Protein AF-A0A6F9AJJ8-F1 (afdb_monomer_lite)

Structure (mmCIF, N/CA/C/O backbone):
data_AF-A0A6F9AJJ8-F1
#
_entry.id   AF-A0A6F9AJJ8-F1
#
loop_
_atom_site.group_PDB
_atom_site.id
_atom_site.type_symbol
_atom_site.label_atom_id
_atom_site.label_alt_id
_atom_site.label_comp_id
_atom_site.label_asym_id
_atom_site.label_entity_id
_atom_site.label_seq_id
_atom_site.pdbx_PDB_ins_code
_atom_site.Cartn_x
_atom_site.Cartn_y
_atom_site.Cartn_z
_atom_site.occupancy
_atom_site.B_iso_or_equiv
_atom_site.auth_seq_id
_atom_site.auth_comp_id
_atom_site.auth_asym_id
_atom_site.auth_atom_id
_atom_site.pdbx_PDB_model_num
ATOM 1 N N . MET A 1 1 ? 32.880 6.820 7.856 1.00 52.09 1 MET A N 1
ATOM 2 C CA . MET A 1 1 ? 32.397 6.648 9.247 1.00 52.09 1 MET A CA 1
ATOM 3 C C . MET A 1 1 ? 31.363 7.688 9.686 1.00 52.09 1 MET A C 1
ATOM 5 O O . MET A 1 1 ? 30.385 7.278 10.281 1.00 52.09 1 MET A O 1
ATOM 9 N N . LYS A 1 2 ? 31.466 8.984 9.341 1.00 49.66 2 LYS A N 1
ATOM 10 C CA . LYS A 1 2 ? 30.469 10.001 9.766 1.00 49.66 2 LYS A CA 1
ATOM 11 C C . LYS A 1 2 ? 29.038 9.818 9.211 1.00 49.66 2 LYS A C 1
ATOM 13 O O . LYS A 1 2 ? 28.084 10.219 9.863 1.00 49.66 2 LYS A O 1
ATOM 18 N N . ALA A 1 3 ? 28.879 9.203 8.035 1.00 50.28 3 ALA A N 1
ATOM 19 C CA . ALA A 1 3 ? 27.563 8.991 7.416 1.00 50.28 3 ALA A CA 1
ATOM 20 C C . ALA A 1 3 ? 26.754 7.848 8.058 1.00 50.28 3 ALA A C 1
ATOM 22 O O . ALA A 1 3 ? 25.539 7.965 8.187 1.00 50.28 3 ALA A O 1
ATOM 23 N N . LEU A 1 4 ? 27.418 6.770 8.500 1.00 51.09 4 LEU A N 1
ATOM 24 C CA . LEU A 1 4 ? 26.744 5.696 9.239 1.00 51.09 4 LEU A CA 1
ATOM 25 C C . LEU A 1 4 ? 26.292 6.186 10.615 1.00 51.09 4 LEU A C 1
ATOM 27 O O . LEU A 1 4 ? 25.161 5.920 10.995 1.00 51.09 4 LEU A O 1
ATOM 31 N N . GLU A 1 5 ? 27.127 6.956 11.314 1.00 51.19 5 GLU A N 1
ATOM 32 C CA . GLU A 1 5 ? 26.756 7.564 12.598 1.00 51.19 5 GLU A CA 1
ATOM 33 C C . GLU A 1 5 ? 25.510 8.450 12.466 1.00 51.19 5 GLU A C 1
ATOM 35 O O . GLU A 1 5 ? 24.571 8.308 13.241 1.00 51.19 5 GLU A O 1
ATOM 40 N N . ALA A 1 6 ? 25.427 9.297 11.433 1.00 55.47 6 ALA A N 1
ATOM 41 C CA . ALA A 1 6 ? 24.241 10.122 11.186 1.00 55.47 6 ALA A CA 1
ATOM 42 C C . ALA A 1 6 ? 22.984 9.293 10.854 1.00 55.47 6 ALA A C 1
ATOM 44 O O . ALA A 1 6 ? 21.886 9.641 11.286 1.00 55.47 6 ALA A O 1
ATOM 45 N N . TYR A 1 7 ? 23.138 8.181 10.128 1.00 61.03 7 TYR A N 1
ATOM 46 C CA . TYR A 1 7 ? 22.043 7.260 9.813 1.00 61.03 7 TYR A CA 1
ATOM 47 C C . TYR A 1 7 ? 21.520 6.538 11.065 1.00 61.03 7 TYR A C 1
ATOM 49 O O . TYR A 1 7 ? 20.314 6.524 11.315 1.00 61.03 7 TYR A O 1
ATOM 57 N N . TRP A 1 8 ? 22.421 6.015 11.902 1.00 48.03 8 TRP A N 1
ATOM 58 C CA . TRP A 1 8 ? 22.071 5.374 13.172 1.00 48.03 8 TRP A CA 1
ATOM 59 C C . TRP A 1 8 ? 21.504 6.370 14.192 1.00 48.03 8 TRP A C 1
ATOM 61 O O . TRP A 1 8 ? 20.538 6.053 14.884 1.00 48.03 8 TRP A O 1
ATOM 71 N N . THR A 1 9 ? 22.021 7.601 14.225 1.00 57.03 9 THR A N 1
ATOM 72 C CA . THR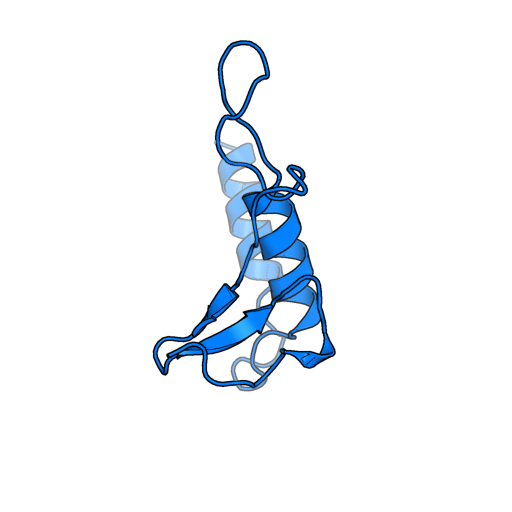 A 1 9 ? 21.499 8.684 15.077 1.00 57.03 9 THR A CA 1
ATOM 73 C C . THR A 1 9 ? 20.103 9.121 14.617 1.00 57.03 9 THR A C 1
ATOM 75 O O . THR A 1 9 ? 19.222 9.343 15.443 1.00 57.03 9 THR A O 1
ATOM 78 N N . GLY A 1 10 ? 19.849 9.165 13.304 1.00 58.34 10 GLY A N 1
ATOM 79 C CA . GLY A 1 10 ? 18.526 9.449 12.739 1.00 58.34 10 GLY A CA 1
ATOM 80 C C . GLY A 1 10 ? 17.485 8.355 13.012 1.00 58.34 10 GLY A C 1
ATOM 81 O O . GLY A 1 10 ? 16.310 8.662 13.201 1.00 58.34 10 GLY A O 1
ATOM 82 N N . LEU A 1 11 ? 17.907 7.087 13.088 1.00 58.34 11 LEU A N 1
ATOM 83 C CA . LEU A 1 11 ? 17.072 5.969 13.548 1.00 58.34 11 LEU A CA 1
ATOM 84 C C . LEU A 1 11 ? 16.789 6.047 15.056 1.00 58.34 11 LEU A C 1
ATOM 86 O O . LEU A 1 11 ? 15.658 5.812 15.476 1.00 58.34 11 LEU A O 1
ATOM 90 N N . ALA A 1 12 ? 17.786 6.417 15.866 1.00 52.81 12 ALA A N 1
ATOM 91 C CA . ALA A 1 12 ? 17.644 6.545 17.316 1.00 52.81 12 ALA A CA 1
ATOM 92 C C . ALA A 1 12 ? 16.738 7.718 17.734 1.00 52.81 12 ALA A C 1
ATOM 94 O O . ALA A 1 12 ? 15.974 7.579 18.687 1.00 52.81 12 ALA A O 1
ATOM 95 N N . LEU A 1 13 ? 16.773 8.840 17.004 1.00 53.94 13 LEU A N 1
ATOM 96 C CA . LEU A 1 13 ? 15.914 10.009 17.246 1.00 53.94 13 LEU A CA 1
ATOM 97 C C . LEU A 1 13 ? 14.473 9.834 16.745 1.00 53.94 13 LEU A C 1
ATOM 99 O O . LEU A 1 13 ? 13.610 10.627 17.102 1.00 53.94 13 LEU A O 1
ATOM 1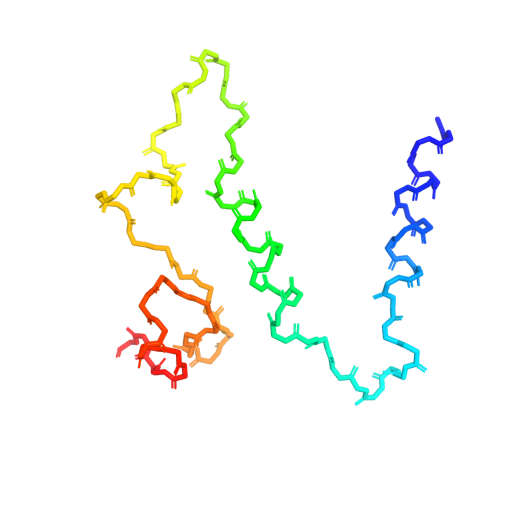03 N N . ASN A 1 14 ? 14.197 8.801 15.943 1.00 54.38 14 ASN A N 1
ATOM 104 C CA . ASN A 1 14 ? 12.840 8.438 15.527 1.00 54.38 14 ASN A CA 1
ATOM 105 C C . ASN A 1 14 ? 12.282 7.255 16.335 1.00 54.38 14 ASN A C 1
ATOM 107 O O . ASN A 1 14 ? 11.340 6.586 15.909 1.00 54.38 14 ASN A O 1
ATOM 111 N N . LYS A 1 15 ? 12.852 6.988 17.518 1.00 55.44 15 LYS A N 1
ATOM 112 C CA . LYS A 1 15 ? 12.099 6.312 18.569 1.00 55.44 15 LYS A CA 1
ATOM 113 C C . LYS A 1 15 ? 10.975 7.251 18.984 1.00 55.44 15 LYS A C 1
ATOM 115 O O . LYS A 1 15 ? 11.222 8.401 19.330 1.00 55.44 15 LYS A O 1
ATOM 120 N N . SER A 1 16 ? 9.747 6.744 18.946 1.00 54.34 16 SER A N 1
ATOM 121 C CA . SER A 1 16 ? 8.634 7.324 19.692 1.00 54.34 16 SER A CA 1
ATOM 122 C C . SER A 1 16 ? 9.147 7.744 21.075 1.00 54.34 16 SER A C 1
ATOM 124 O O . SER A 1 16 ? 9.725 6.914 21.777 1.00 54.34 16 SER A O 1
ATOM 126 N N . GLU A 1 17 ? 8.938 9.002 21.480 1.00 60.50 17 GLU A N 1
ATOM 127 C CA . GLU A 1 17 ? 9.244 9.505 22.837 1.00 60.50 17 GLU A CA 1
ATOM 128 C C . GLU A 1 17 ? 8.503 8.727 23.944 1.00 60.50 17 GLU A C 1
ATOM 130 O O . GLU A 1 17 ? 8.612 9.028 25.129 1.00 60.50 17 GLU A O 1
ATOM 135 N N . ASN A 1 18 ? 7.739 7.706 23.571 1.00 54.38 18 ASN A N 1
ATOM 136 C CA . ASN A 1 18 ? 7.105 6.771 24.459 1.00 54.38 18 ASN A CA 1
ATOM 137 C C . ASN A 1 18 ? 7.238 5.366 23.850 1.00 54.38 18 ASN A C 1
ATOM 139 O O . ASN A 1 18 ? 6.569 5.049 22.865 1.00 54.38 18 ASN A O 1
ATOM 143 N N . SER A 1 19 ? 8.111 4.531 24.420 1.00 52.94 19 SER A N 1
ATOM 144 C CA . SER A 1 19 ? 8.312 3.138 23.986 1.00 52.94 19 SER A CA 1
ATOM 145 C C . SER A 1 19 ? 7.022 2.300 24.042 1.00 52.94 19 SER A C 1
ATOM 147 O O . SER A 1 19 ? 6.983 1.233 23.435 1.00 52.94 19 SER A O 1
ATOM 149 N N . ASP A 1 20 ? 5.973 2.811 24.704 1.00 57.19 20 ASP A N 1
ATOM 150 C CA . ASP A 1 20 ? 4.647 2.195 24.831 1.00 57.19 20 ASP A CA 1
ATOM 151 C C . ASP A 1 20 ? 3.619 2.745 23.821 1.00 57.19 20 ASP A C 1
ATOM 153 O O . ASP A 1 20 ? 2.519 2.210 23.684 1.00 57.19 20 ASP A O 1
ATOM 157 N N . LYS A 1 21 ? 3.949 3.812 23.077 1.00 62.12 21 LYS A N 1
ATOM 158 C CA . LYS A 1 21 ? 3.151 4.279 21.934 1.00 62.12 21 LYS A CA 1
ATOM 159 C C . LYS A 1 21 ? 3.781 3.713 20.670 1.00 62.12 21 LYS A C 1
ATOM 161 O O . LYS A 1 21 ? 4.839 4.176 20.245 1.00 62.12 21 LYS A O 1
ATOM 166 N N . GLY A 1 22 ? 3.135 2.700 20.094 1.00 62.59 22 GLY A N 1
ATOM 167 C CA . GLY A 1 22 ? 3.555 2.075 18.841 1.00 62.59 22 GLY A CA 1
ATOM 168 C C . GLY A 1 22 ? 3.813 3.085 17.714 1.00 62.59 22 GLY A C 1
ATOM 169 O O . GLY A 1 22 ? 3.374 4.238 17.753 1.00 62.59 22 GLY A O 1
ATOM 170 N N . MET A 1 23 ? 4.549 2.653 16.687 1.00 69.88 23 MET A N 1
ATOM 171 C CA . MET A 1 23 ? 4.808 3.489 15.513 1.00 69.88 23 MET A CA 1
ATOM 172 C C . MET A 1 23 ? 3.499 3.857 14.795 1.00 69.88 23 MET A C 1
ATOM 174 O O . MET A 1 23 ? 2.598 3.034 14.653 1.00 69.88 23 MET A O 1
ATOM 178 N N . LYS A 1 24 ? 3.387 5.110 14.334 1.00 80.56 24 LYS A N 1
ATOM 179 C CA . LYS A 1 24 ? 2.184 5.616 13.652 1.00 80.56 24 LYS A CA 1
ATOM 180 C C . LYS A 1 24 ? 2.023 4.972 12.270 1.00 80.56 24 LYS A C 1
ATOM 182 O O . LYS A 1 24 ? 2.999 4.867 11.532 1.00 80.56 24 LYS A O 1
ATOM 187 N N . LEU A 1 25 ? 0.787 4.655 11.878 1.00 78.88 25 LEU A N 1
ATOM 188 C CA . LEU A 1 25 ? 0.463 4.086 10.559 1.00 78.88 25 LEU A CA 1
ATOM 189 C C . LEU A 1 25 ? 1.017 4.929 9.394 1.00 78.88 25 LEU A C 1
ATOM 191 O O . LEU A 1 25 ? 1.616 4.392 8.468 1.00 78.88 25 LEU A O 1
ATOM 195 N N . ASP A 1 26 ? 0.912 6.255 9.494 1.00 83.75 26 ASP A N 1
ATOM 196 C CA . ASP A 1 26 ? 1.450 7.199 8.503 1.00 83.75 26 ASP A CA 1
ATOM 197 C C . ASP A 1 26 ? 2.973 7.057 8.294 1.00 83.75 26 ASP A C 1
ATOM 199 O O . ASP A 1 26 ? 3.488 7.222 7.186 1.00 83.75 26 ASP A O 1
ATOM 203 N N . PHE A 1 27 ? 3.717 6.708 9.347 1.00 84.38 27 PHE A N 1
ATOM 204 C CA . PHE A 1 27 ? 5.152 6.467 9.227 1.00 84.38 27 PHE A CA 1
ATOM 205 C C . PHE A 1 27 ? 5.432 5.205 8.404 1.00 84.38 27 PHE A C 1
ATOM 207 O O . PHE A 1 27 ? 6.266 5.241 7.496 1.00 84.38 27 PHE A O 1
ATOM 214 N N . PHE A 1 28 ? 4.709 4.113 8.676 1.00 83.69 28 PHE A N 1
ATOM 215 C CA . PHE A 1 28 ? 4.826 2.876 7.903 1.00 83.69 28 PHE A CA 1
ATOM 216 C C . PHE A 1 28 ? 4.439 3.081 6.445 1.00 83.69 28 PHE A C 1
ATOM 218 O O . PHE A 1 28 ? 5.189 2.665 5.569 1.00 83.69 28 PHE A O 1
ATOM 225 N N . GLN A 1 29 ? 3.338 3.785 6.179 1.00 88.38 29 GLN A N 1
ATOM 226 C CA . GLN A 1 29 ? 2.898 4.104 4.821 1.00 88.38 29 GLN A CA 1
ATOM 227 C C . GLN A 1 29 ? 3.981 4.854 4.043 1.00 88.38 29 GLN A C 1
ATOM 229 O O . GLN A 1 29 ? 4.380 4.425 2.962 1.00 88.38 29 GLN A O 1
ATOM 234 N N . ARG A 1 30 ? 4.536 5.932 4.613 1.00 90.19 30 ARG A N 1
ATOM 235 C CA . ARG A 1 30 ? 5.599 6.705 3.952 1.00 90.19 30 ARG A CA 1
ATOM 236 C C . ARG A 1 30 ? 6.836 5.862 3.657 1.00 90.19 30 ARG A C 1
ATOM 238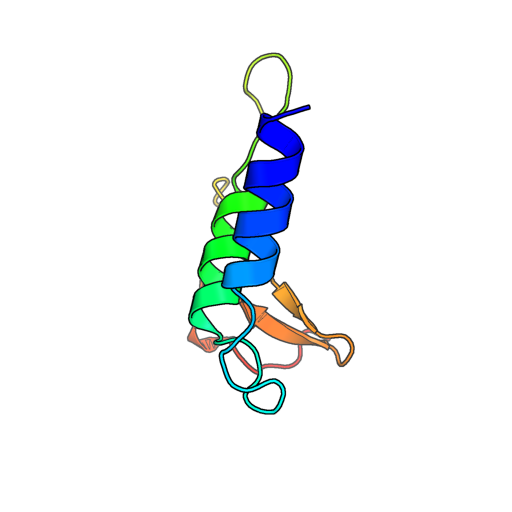 O O . ARG A 1 30 ? 7.401 5.957 2.565 1.00 90.19 30 ARG A O 1
ATOM 245 N N . LYS A 1 31 ? 7.270 5.039 4.615 1.00 89.94 31 LYS A N 1
ATOM 246 C CA . LYS A 1 31 ? 8.435 4.161 4.439 1.00 89.94 31 LYS A CA 1
ATOM 247 C C . LYS A 1 31 ? 8.180 3.068 3.409 1.00 89.94 31 LYS A C 1
ATOM 249 O O . LYS A 1 31 ? 9.035 2.862 2.552 1.00 89.94 31 LYS A O 1
ATOM 254 N N . PHE A 1 32 ? 7.011 2.439 3.457 1.00 92.25 32 PHE A N 1
ATOM 255 C CA . PHE A 1 32 ? 6.596 1.418 2.506 1.00 92.25 32 PHE A CA 1
ATOM 256 C C . PHE A 1 32 ? 6.593 1.959 1.078 1.00 92.25 32 PHE A C 1
ATOM 258 O O . PHE A 1 32 ? 7.272 1.398 0.223 1.00 92.25 32 PHE A O 1
ATOM 265 N N . TRP A 1 33 ? 5.922 3.085 0.818 1.00 92.25 33 TRP A N 1
ATOM 266 C CA . TRP A 1 33 ? 5.8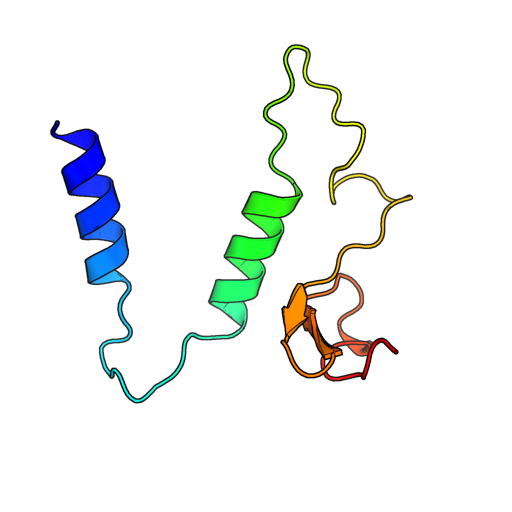72 3.663 -0.529 1.00 92.25 33 TRP A CA 1
ATOM 267 C C . TRP A 1 33 ? 7.243 4.090 -1.037 1.00 92.25 33 TRP A C 1
ATOM 269 O O . TRP A 1 33 ? 7.570 3.868 -2.196 1.00 92.25 33 TRP A O 1
ATOM 279 N N . THR A 1 34 ? 8.078 4.641 -0.157 1.00 90.88 34 THR A N 1
ATOM 280 C CA . THR A 1 34 ? 9.449 5.009 -0.522 1.00 90.88 34 THR A CA 1
ATOM 281 C C . THR A 1 34 ? 10.255 3.779 -0.942 1.00 90.88 34 THR A C 1
ATOM 283 O O . THR A 1 34 ? 10.890 3.802 -1.987 1.00 90.88 34 THR A O 1
ATOM 286 N N . ALA A 1 35 ? 10.231 2.704 -0.153 1.00 88.06 35 ALA A N 1
ATOM 287 C CA . ALA A 1 35 ? 11.027 1.507 -0.425 1.00 88.06 35 ALA A CA 1
ATOM 288 C C . ALA A 1 35 ? 10.497 0.702 -1.621 1.00 88.06 35 ALA A C 1
ATOM 290 O O . ALA A 1 35 ? 11.271 0.186 -2.416 1.00 88.06 35 ALA A O 1
ATOM 291 N N . SER A 1 36 ? 9.179 0.611 -1.762 1.00 89.81 36 SER A N 1
ATOM 292 C CA . SER A 1 36 ? 8.525 -0.221 -2.776 1.00 89.81 36 SER A CA 1
ATOM 293 C C . SER A 1 36 ? 8.508 0.402 -4.181 1.00 89.81 36 SER A C 1
ATOM 295 O O . SER A 1 36 ? 8.344 -0.304 -5.175 1.00 89.81 36 SER A O 1
ATOM 297 N N . ARG A 1 37 ? 8.743 1.717 -4.269 1.00 88.31 37 ARG A N 1
ATOM 298 C CA . ARG A 1 37 ? 8.981 2.456 -5.523 1.00 88.31 37 ARG A CA 1
ATOM 299 C C . ARG A 1 37 ? 10.466 2.636 -5.836 1.00 88.31 37 ARG A C 1
ATOM 301 O O . ARG A 1 37 ? 10.840 3.005 -6.947 1.00 88.31 37 ARG A O 1
ATOM 308 N N . GLN A 1 38 ? 11.345 2.395 -4.860 1.00 82.94 38 GLN A N 1
ATOM 309 C CA . GLN A 1 38 ? 12.783 2.518 -5.065 1.00 82.94 38 GLN A CA 1
ATOM 310 C C . GLN A 1 38 ? 13.288 1.437 -6.021 1.00 82.94 38 GLN A C 1
ATOM 312 O O . GLN A 1 38 ? 13.205 0.242 -5.754 1.00 82.94 38 GLN A O 1
ATOM 317 N N . CYS A 1 39 ? 13.883 1.887 -7.123 1.00 74.75 39 CYS A N 1
ATOM 318 C CA . CYS A 1 39 ? 14.522 1.040 -8.114 1.00 74.75 39 CYS A CA 1
ATOM 319 C C . CYS A 1 39 ? 16.044 1.230 -8.068 1.00 74.75 39 CYS A C 1
ATOM 321 O O . CYS A 1 39 ? 16.541 2.313 -8.372 1.00 74.75 39 CYS A O 1
ATOM 323 N N . ALA A 1 40 ? 16.794 0.180 -7.721 1.00 70.12 40 ALA A N 1
ATOM 324 C CA . ALA A 1 40 ? 18.265 0.180 -7.737 1.00 70.12 40 ALA A CA 1
ATOM 325 C C . ALA A 1 40 ? 18.851 -0.621 -8.921 1.00 70.12 40 ALA A C 1
ATOM 327 O O . ALA A 1 40 ? 19.985 -1.097 -8.858 1.00 70.12 40 ALA A O 1
ATOM 328 N N . ALA A 1 41 ? 18.079 -0.809 -9.997 1.00 69.44 41 ALA A N 1
ATOM 329 C CA . ALA A 1 41 ? 18.511 -1.583 -11.158 1.00 69.44 41 ALA A CA 1
ATOM 330 C C . ALA A 1 41 ? 19.464 -0.769 -12.064 1.00 69.44 41 ALA A C 1
ATOM 332 O O . ALA A 1 41 ? 19.132 0.365 -12.435 1.00 69.44 41 ALA A O 1
ATOM 333 N N . PRO A 1 42 ? 20.614 -1.331 -12.492 1.00 63.19 42 PRO A N 1
ATOM 334 C CA . PRO A 1 42 ? 21.463 -0.706 -13.503 1.00 63.19 42 PRO A CA 1
ATOM 335 C C . PRO A 1 42 ? 20.672 -0.516 -14.807 1.00 63.19 42 PRO A C 1
ATOM 337 O O . PRO A 1 42 ? 20.240 -1.488 -15.421 1.00 63.19 42 PRO A O 1
ATOM 340 N N . GLY A 1 43 ? 20.452 0.735 -15.222 1.00 71.06 43 GLY A N 1
ATOM 341 C CA . GLY A 1 43 ? 19.681 1.067 -16.430 1.00 71.06 43 GLY A CA 1
ATOM 342 C C . GLY A 1 43 ? 18.215 1.461 -16.198 1.00 71.06 43 GLY A C 1
ATOM 343 O O . GLY A 1 43 ? 17.496 1.689 -17.167 1.00 71.06 43 GLY A O 1
ATOM 344 N N . GLY A 1 44 ? 17.769 1.579 -14.941 1.00 66.25 44 GLY A N 1
ATOM 345 C CA . GLY A 1 44 ? 16.535 2.292 -14.578 1.00 66.25 44 GLY A CA 1
ATOM 346 C C . GLY A 1 44 ? 15.210 1.589 -14.892 1.00 66.25 44 GLY A C 1
ATOM 347 O O . GLY A 1 44 ? 14.157 2.138 -14.585 1.00 66.25 44 GLY A O 1
ATOM 348 N N . LYS A 1 45 ? 15.225 0.381 -15.470 1.00 66.50 45 LYS A N 1
ATOM 349 C CA . LYS A 1 45 ? 14.008 -0.416 -15.683 1.00 66.50 45 LYS A CA 1
ATOM 350 C C . LYS A 1 45 ? 13.867 -1.457 -14.579 1.00 66.50 45 LYS A C 1
ATOM 352 O O . LYS A 1 45 ? 14.537 -2.486 -14.609 1.00 66.50 45 LYS A O 1
ATOM 357 N N . CYS A 1 46 ? 12.993 -1.184 -13.615 1.00 72.38 46 CYS A N 1
ATOM 358 C CA . CYS A 1 46 ? 12.569 -2.185 -12.645 1.00 72.38 46 CYS A CA 1
ATOM 359 C C . CYS A 1 46 ? 11.443 -3.037 -13.225 1.00 72.38 46 CYS A C 1
ATOM 361 O O . CYS A 1 46 ? 10.442 -2.512 -13.700 1.00 72.38 46 CYS A O 1
ATOM 363 N N . THR A 1 47 ? 11.607 -4.357 -13.169 1.00 73.88 47 THR A N 1
ATOM 364 C CA . THR A 1 47 ? 10.551 -5.315 -13.524 1.00 73.88 47 THR A CA 1
ATOM 365 C C . THR A 1 47 ? 9.457 -5.387 -12.459 1.00 73.88 47 THR A C 1
ATOM 367 O O . THR A 1 47 ? 8.339 -5.777 -12.771 1.00 73.88 47 THR A O 1
ATOM 370 N N . ILE A 1 48 ? 9.768 -5.007 -11.214 1.00 80.06 48 ILE A N 1
ATOM 371 C CA . ILE A 1 48 ? 8.843 -5.007 -10.079 1.00 80.06 48 ILE A CA 1
ATOM 372 C C . ILE A 1 48 ? 9.024 -3.681 -9.332 1.00 80.06 48 ILE A C 1
ATOM 374 O O . ILE A 1 48 ? 10.075 -3.441 -8.743 1.00 80.06 48 ILE A O 1
ATOM 378 N N . SER A 1 49 ? 8.027 -2.804 -9.412 1.00 87.81 49 SER A N 1
ATOM 379 C CA . SER A 1 49 ? 7.950 -1.527 -8.693 1.00 87.81 49 SER A CA 1
ATOM 380 C C . SER A 1 49 ? 6.483 -1.197 -8.449 1.00 87.81 49 SER A C 1
ATOM 382 O O . SER A 1 49 ? 5.655 -1.460 -9.318 1.00 87.81 49 SER A O 1
ATOM 384 N N . CYS A 1 50 ? 6.173 -0.571 -7.317 1.00 91.19 50 CYS A N 1
ATOM 385 C CA . CYS A 1 50 ? 4.830 -0.063 -7.025 1.00 91.19 50 CYS A CA 1
ATOM 386 C C . CYS A 1 50 ? 4.485 1.246 -7.749 1.00 91.19 50 CYS A C 1
ATOM 388 O O . CYS A 1 50 ? 3.463 1.849 -7.450 1.00 91.19 50 CYS A O 1
ATOM 390 N N . ASP A 1 51 ? 5.338 1.703 -8.670 1.00 87.56 51 ASP A N 1
ATOM 391 C CA . ASP A 1 51 ? 4.956 2.686 -9.693 1.00 87.56 51 ASP A CA 1
ATOM 392 C C . ASP A 1 51 ? 4.349 2.013 -10.943 1.00 87.56 51 ASP A C 1
ATOM 394 O O . ASP A 1 51 ? 3.861 2.701 -11.835 1.00 87.56 51 ASP A O 1
ATOM 398 N N . ASN A 1 52 ? 4.404 0.678 -11.047 1.00 87.44 52 ASN A N 1
ATOM 399 C CA . ASN A 1 52 ? 3.771 -0.064 -12.133 1.00 87.44 52 ASN A CA 1
ATOM 400 C C . ASN A 1 52 ? 2.299 -0.347 -11.793 1.00 87.44 52 ASN A C 1
ATOM 402 O O . ASN A 1 52 ? 2.020 -1.096 -10.861 1.00 87.44 52 ASN A O 1
ATOM 406 N N . GLU A 1 53 ? 1.376 0.195 -12.588 1.00 88.38 53 GLU A N 1
ATOM 407 C CA . GLU A 1 53 ? -0.077 0.055 -12.400 1.00 88.38 53 GLU A CA 1
ATOM 408 C C . GLU A 1 53 ? -0.578 -1.400 -12.502 1.00 88.38 53 GLU A C 1
ATOM 410 O O . GLU A 1 53 ? -1.601 -1.748 -11.901 1.00 88.38 53 GLU A O 1
ATOM 415 N N . ASP A 1 54 ? 0.166 -2.264 -13.204 1.00 90.56 54 ASP A N 1
ATOM 416 C CA . ASP A 1 54 ? -0.128 -3.697 -13.330 1.00 90.56 54 ASP A CA 1
ATOM 417 C C . ASP A 1 54 ? 0.247 -4.493 -12.065 1.00 90.56 54 ASP A C 1
ATOM 419 O O . ASP A 1 54 ? -0.080 -5.677 -11.944 1.00 90.56 54 ASP A O 1
ATOM 423 N N . ILE A 1 55 ? 0.945 -3.869 -11.110 1.00 90.62 55 ILE A N 1
ATOM 424 C CA . ILE A 1 55 ? 1.403 -4.496 -9.869 1.00 90.62 55 ILE A CA 1
ATOM 425 C C . ILE A 1 55 ? 0.600 -3.934 -8.697 1.00 90.62 55 ILE A C 1
ATOM 427 O O . ILE A 1 55 ? 0.556 -2.732 -8.463 1.00 90.62 55 ILE A O 1
ATOM 431 N N . LYS A 1 56 ? -0.007 -4.822 -7.904 1.00 92.62 56 LYS A N 1
ATOM 432 C CA . LYS A 1 56 ? -0.672 -4.445 -6.651 1.00 92.62 56 LYS A CA 1
ATOM 433 C C . LYS A 1 56 ? 0.269 -4.634 -5.471 1.00 92.62 56 LYS A C 1
ATOM 435 O O . LYS A 1 56 ? 0.837 -5.709 -5.285 1.00 92.62 56 LYS A O 1
ATOM 440 N N . CYS A 1 57 ? 0.422 -3.580 -4.677 1.00 94.31 57 CYS A N 1
ATOM 441 C CA . CYS A 1 57 ? 1.375 -3.529 -3.580 1.00 94.31 57 CYS A CA 1
ATOM 442 C C . CYS A 1 57 ? 0.683 -3.442 -2.226 1.00 94.31 57 CYS A C 1
ATOM 444 O O . CYS A 1 57 ? -0.127 -2.547 -1.989 1.00 94.31 57 CYS A O 1
ATOM 446 N N . TYR A 1 58 ? 1.074 -4.345 -1.329 1.00 95.25 58 TYR A N 1
ATOM 447 C CA . TYR A 1 58 ? 0.500 -4.480 0.002 1.00 95.25 58 TYR A CA 1
ATOM 448 C C . TYR A 1 58 ? 1.604 -4.539 1.060 1.00 95.25 58 TYR A C 1
ATOM 450 O O . TYR A 1 58 ? 2.629 -5.191 0.857 1.00 95.25 58 TYR A O 1
ATOM 458 N N . LEU A 1 59 ? 1.378 -3.896 2.206 1.00 94.56 59 LEU A N 1
ATOM 459 C CA . LEU A 1 59 ? 2.068 -4.223 3.454 1.00 94.56 59 LEU A CA 1
ATOM 460 C C . LEU A 1 59 ? 1.107 -5.049 4.299 1.00 94.56 59 LEU A C 1
ATOM 462 O O . LEU A 1 59 ? 0.020 -4.569 4.612 1.00 94.56 59 LEU A O 1
ATOM 466 N N . ILE A 1 60 ? 1.509 -6.263 4.657 1.00 94.56 60 ILE A N 1
ATOM 467 C CA . ILE A 1 60 ? 0.687 -7.231 5.387 1.00 94.56 60 ILE A CA 1
ATOM 468 C C . ILE A 1 60 ? 1.415 -7.570 6.691 1.00 94.56 60 ILE A C 1
ATOM 470 O O . ILE A 1 60 ? 2.644 -7.688 6.690 1.00 94.56 60 ILE A O 1
ATOM 474 N N . ASP A 1 61 ? 0.684 -7.665 7.799 1.00 91.25 61 ASP A N 1
ATOM 475 C CA . ASP A 1 61 ? 1.248 -8.110 9.075 1.00 91.25 61 ASP A CA 1
ATOM 476 C C . ASP A 1 61 ? 1.438 -9.639 9.137 1.00 91.25 61 ASP A C 1
ATOM 478 O O . ASP A 1 61 ? 1.165 -10.374 8.187 1.00 91.25 61 ASP A O 1
ATOM 482 N N . ASN A 1 62 ? 1.951 -10.137 10.263 1.00 94.44 62 ASN A N 1
ATOM 483 C CA . ASN A 1 62 ? 2.161 -11.571 10.473 1.00 94.44 62 ASN A CA 1
ATOM 484 C C . ASN A 1 62 ? 0.860 -12.377 10.622 1.00 94.44 62 ASN A C 1
ATOM 486 O O . ASN A 1 62 ? 0.918 -13.601 10.535 1.00 94.44 62 ASN A O 1
ATOM 490 N N . ASP A 1 63 ? -0.274 -11.717 10.855 1.00 95.00 63 ASP A N 1
ATOM 491 C CA . ASP A 1 63 ? -1.586 -12.347 11.014 1.00 95.00 63 ASP A CA 1
ATOM 492 C C . ASP A 1 63 ? -2.409 -12.298 9.710 1.00 95.00 63 ASP A C 1
ATOM 494 O O . ASP A 1 63 ? -3.508 -12.846 9.640 1.00 95.00 63 ASP A O 1
ATOM 498 N N . GLY A 1 64 ? -1.858 -11.702 8.645 1.00 95.81 64 GLY A N 1
ATOM 499 C CA . GLY A 1 64 ? -2.445 -11.670 7.307 1.00 95.81 64 GLY A CA 1
ATOM 500 C C . GLY A 1 64 ? -3.351 -10.468 7.034 1.00 95.81 64 GLY A C 1
ATOM 501 O O . GLY A 1 64 ? -4.054 -10.464 6.022 1.00 95.81 64 GLY A O 1
ATOM 502 N N . PHE A 1 65 ? -3.350 -9.448 7.893 1.00 95.75 65 PHE A N 1
ATOM 503 C CA . PHE A 1 65 ? -4.140 -8.236 7.693 1.00 95.75 65 PHE A CA 1
ATOM 504 C C . PHE A 1 65 ? -3.377 -7.179 6.898 1.00 95.75 65 PHE A C 1
ATOM 506 O O . PHE A 1 65 ? -2.183 -6.936 7.097 1.00 95.75 65 PHE A O 1
ATOM 513 N N . ILE A 1 66 ? -4.092 -6.510 5.994 1.00 95.19 66 ILE A N 1
ATOM 514 C CA . ILE A 1 66 ? -3.544 -5.441 5.159 1.00 95.19 66 ILE A CA 1
ATOM 515 C C . ILE A 1 66 ? -3.350 -4.178 6.007 1.00 95.19 66 ILE A C 1
ATOM 517 O O . ILE A 1 66 ? -4.311 -3.566 6.469 1.00 95.19 66 ILE A O 1
ATOM 521 N N . LEU A 1 67 ? -2.104 -3.739 6.158 1.00 93.19 67 LEU A N 1
ATOM 522 C CA . LEU A 1 67 ? -1.736 -2.492 6.831 1.00 93.19 67 LEU A CA 1
ATOM 523 C C . LEU A 1 67 ? -1.625 -1.309 5.859 1.00 93.19 67 LEU A C 1
ATOM 525 O O . LEU A 1 67 ? -1.945 -0.175 6.216 1.00 93.19 67 LEU A O 1
ATOM 529 N N . VAL A 1 68 ? -1.126 -1.552 4.643 1.00 94.56 68 VAL A N 1
ATOM 530 C CA . VAL A 1 68 ? -0.937 -0.524 3.604 1.00 94.56 68 VAL A CA 1
ATOM 531 C C . VAL A 1 68 ? -1.302 -1.097 2.245 1.00 94.56 68 VAL A C 1
ATOM 533 O O . VAL A 1 68 ? -0.935 -2.222 1.929 1.00 94.56 68 VAL A O 1
ATOM 536 N N . THR A 1 69 ? -2.003 -0.301 1.449 1.00 95.00 69 THR A N 1
ATOM 537 C CA . THR A 1 69 ? -2.430 -0.591 0.077 1.00 95.00 69 THR A CA 1
ATOM 538 C C . THR A 1 69 ? -2.809 0.733 -0.592 1.00 95.00 69 THR A C 1
ATOM 540 O O . THR A 1 69 ? -3.001 1.738 0.099 1.00 95.00 69 THR A O 1
ATOM 543 N N . GLU A 1 70 ? -2.887 0.760 -1.920 1.00 93.56 70 GLU A N 1
ATOM 544 C CA . GLU A 1 70 ? -3.382 1.929 -2.659 1.00 93.56 70 GLU A CA 1
ATOM 545 C C . GLU A 1 70 ? -4.881 2.153 -2.432 1.00 93.56 70 GLU A C 1
ATOM 547 O O . GLU A 1 70 ? -5.330 3.289 -2.276 1.00 93.56 70 GLU A O 1
ATOM 552 N N . ASP A 1 71 ? -5.657 1.068 -2.379 1.00 94.19 71 ASP A N 1
ATOM 553 C CA . ASP A 1 71 ? -7.085 1.114 -2.088 1.00 94.19 71 ASP A CA 1
ATOM 554 C C . ASP A 1 71 ? -7.304 1.074 -0.576 1.00 94.19 71 ASP A C 1
ATOM 556 O O . ASP A 1 71 ? -7.410 0.010 0.037 1.00 94.19 71 ASP A O 1
ATOM 560 N N . TYR A 1 72 ? -7.388 2.255 0.036 1.00 91.75 72 TYR A N 1
ATOM 561 C CA . TYR A 1 72 ? -7.573 2.396 1.479 1.00 91.75 72 TYR A CA 1
ATOM 562 C C . TYR A 1 72 ? -8.788 1.640 2.033 1.00 91.75 72 TYR A C 1
ATOM 564 O O . TYR A 1 72 ? -8.769 1.303 3.217 1.00 91.75 72 TYR A O 1
ATOM 572 N N . SER A 1 73 ? -9.798 1.321 1.211 1.00 95.94 73 SER A N 1
ATOM 573 C CA . SER A 1 73 ? -10.955 0.529 1.647 1.00 95.94 73 SER A CA 1
ATOM 574 C C . SER A 1 73 ? -10.597 -0.917 2.016 1.00 95.94 73 SER A C 1
ATOM 576 O O . SER A 1 73 ? -11.338 -1.557 2.757 1.00 95.94 73 SER A O 1
ATOM 578 N N . GLN A 1 74 ? -9.437 -1.409 1.567 1.00 95.94 74 GLN A N 1
ATOM 579 C CA . GLN A 1 74 ? -8.927 -2.741 1.890 1.00 95.94 74 GLN A CA 1
ATOM 580 C C . GLN A 1 74 ? -8.065 -2.768 3.164 1.00 95.94 74 GLN A C 1
ATOM 582 O O . GLN A 1 74 ? -7.682 -3.842 3.624 1.00 95.94 74 GLN A O 1
ATOM 587 N N . THR A 1 75 ? -7.748 -1.613 3.761 1.00 93.25 75 THR A N 1
ATOM 588 C CA . THR A 1 75 ? -6.958 -1.563 5.004 1.00 93.25 75 THR A CA 1
ATOM 589 C C . THR A 1 75 ? -7.715 -2.249 6.141 1.00 93.25 75 THR A C 1
ATOM 591 O O . THR A 1 75 ? -8.873 -1.934 6.405 1.00 93.25 75 THR A O 1
ATOM 594 N N . GLY A 1 76 ? -7.051 -3.169 6.838 1.00 93.00 76 GLY A N 1
ATOM 595 C CA . GLY A 1 76 ? -7.634 -3.969 7.914 1.00 93.00 76 GLY A CA 1
ATOM 596 C C . GLY A 1 76 ? -8.443 -5.179 7.438 1.00 93.00 76 GLY A C 1
ATOM 597 O O . GLY A 1 76 ? -8.967 -5.903 8.280 1.00 93.00 76 GLY A O 1
ATOM 598 N N . LEU A 1 77 ? -8.543 -5.429 6.126 1.00 97.38 77 LEU A N 1
ATOM 599 C CA . LEU A 1 77 ? -9.081 -6.689 5.613 1.00 97.38 77 LEU A CA 1
ATOM 600 C C . LEU A 1 77 ? -8.023 -7.796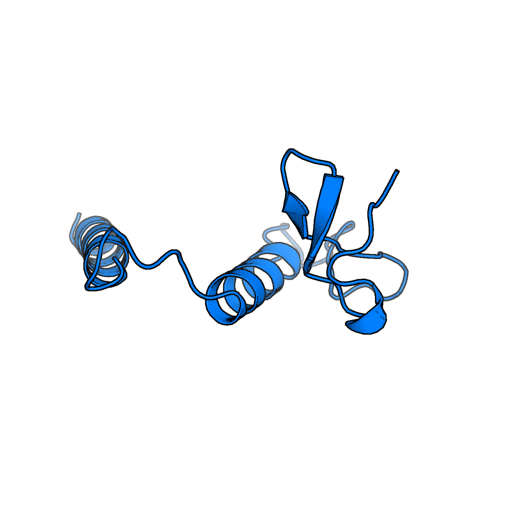 5.705 1.00 97.38 77 LEU A C 1
ATOM 602 O O . LEU A 1 77 ? -6.823 -7.541 5.579 1.00 97.38 77 LEU A O 1
ATOM 606 N N . PHE A 1 78 ? -8.484 -9.028 5.916 1.00 97.19 78 PHE A N 1
ATOM 607 C CA . PHE A 1 78 ? -7.653 -10.222 5.798 1.00 97.19 78 PHE A CA 1
ATOM 608 C C . PHE A 1 78 ? -7.362 -10.499 4.317 1.00 97.19 78 PHE A C 1
ATOM 610 O O . PHE A 1 78 ? -8.269 -10.422 3.489 1.00 97.19 78 PHE A O 1
ATOM 617 N N . PHE A 1 79 ? -6.102 -10.781 3.985 1.00 94.44 79 PHE A N 1
ATOM 618 C CA . PHE A 1 79 ? -5.662 -10.982 2.600 1.00 94.44 79 PHE A CA 1
ATOM 619 C C . PHE A 1 79 ? -5.913 -12.407 2.069 1.00 94.44 79 PHE A C 1
ATOM 621 O O . PHE A 1 79 ? -5.906 -12.605 0.854 1.00 94.44 79 PHE A O 1
A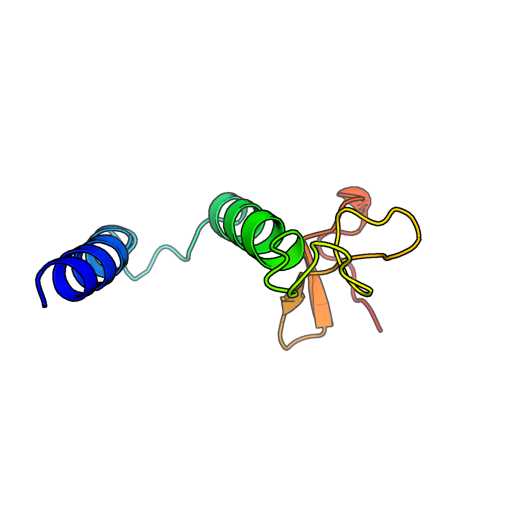TOM 628 N N . GLY A 1 80 ? -6.067 -13.395 2.961 1.00 86.62 80 GLY A N 1
ATOM 629 C CA . GLY A 1 80 ? -6.164 -14.822 2.618 1.00 86.62 80 GLY A CA 1
ATOM 630 C C . GLY A 1 80 ? -7.569 -15.353 2.361 1.00 86.62 80 GLY A C 1
ATOM 631 O O . GLY A 1 80 ? -8.561 -14.641 2.632 1.00 86.62 80 GLY A O 1
#

pLDDT: mean 78.42, std 16.44, range [48.03, 97.38]

Radius of gyration: 15.87 Å; chains: 1; bounding box: 43×25×41 Å

Foldseek 3Di:
DVVVVVVVVVVVVPPDPDVPDDDDLVVVQVVQQVVQQDDPDDPPDDPGHPVDPVDWDFDADPVQATSDTPPCVRHRPRPD

Sequence (80 aa):
MKALEAYWTGLALNKSENSDKGMKLDFFQRKFWTASRQCAAPGGKCTISCDNEDIKCYLIDNDGFILVTEDYSQTGLFFG

Secondary structure (DSSP, 8-state):
-HHHHHHHHHHHTTS-SSTTSPPPHHHHHHHHHHHHH----TTS--SS-TT-TTS---EE-TTSBEEE-SSGGGTT-B--